Protein AF-A0A382PRY2-F1 (afdb_monomer_lite)

Foldseek 3Di:
DDAPAEAQQADDVHTSLVCQQVCVVVHHQAYEECDDDPVDPHHYDHDVHRVVVVVVVVVVVVVPDDDDDDDADDPDCRVVVQVVVCVVQDPVGDDGDPDPPPD

Structure (mmCIF, N/CA/C/O backbone):
data_AF-A0A382PRY2-F1
#
_entry.id   AF-A0A382PRY2-F1
#
loop_
_atom_site.group_PDB
_atom_site.id
_atom_site.type_symbol
_atom_site.label_atom_id
_atom_site.label_alt_id
_atom_site.label_comp_id
_atom_site.label_asym_id
_atom_site.label_entity_id
_atom_site.label_seq_id
_atom_site.pdbx_PDB_ins_code
_atom_site.Cartn_x
_atom_site.Cartn_y
_atom_site.Cartn_z
_atom_site.occupancy
_atom_site.B_iso_or_equiv
_atom_site.auth_seq_id
_atom_site.auth_comp_id
_atom_site.auth_asym_id
_atom_site.auth_atom_id
_atom_site.pdbx_PDB_model_num
ATOM 1 N N . MET A 1 1 ? 3.502 -11.254 -4.316 1.00 77.25 1 MET A N 1
ATOM 2 C CA . MET A 1 1 ? 2.866 -11.252 -5.636 1.00 77.25 1 MET A CA 1
ATOM 3 C C . MET A 1 1 ? 2.151 -12.573 -5.781 1.00 77.25 1 MET A C 1
ATOM 5 O O . MET A 1 1 ? 2.783 -13.621 -5.714 1.00 77.25 1 MET A O 1
ATOM 9 N N . GLU A 1 2 ? 0.837 -12.506 -5.884 1.00 79.06 2 GLU A N 1
ATOM 10 C CA . GLU A 1 2 ? -0.055 -13.624 -6.153 1.00 79.06 2 GLU A CA 1
ATOM 11 C C . GLU A 1 2 ? -0.698 -13.455 -7.533 1.00 79.06 2 GLU A C 1
ATOM 13 O O . GLU A 1 2 ? -0.672 -12.377 -8.136 1.00 79.06 2 GLU A O 1
ATOM 18 N N . SER A 1 3 ? -1.273 -14.539 -8.057 1.00 80.00 3 SER A N 1
ATOM 19 C CA . SER A 1 3 ? -1.924 -14.507 -9.365 1.00 80.00 3 SER A CA 1
ATOM 20 C C . SER A 1 3 ? -3.055 -13.477 -9.377 1.00 80.00 3 SER A C 1
ATOM 22 O O . SER A 1 3 ? -3.965 -13.525 -8.554 1.00 80.00 3 SER A O 1
ATOM 24 N N . GLY A 1 4 ? -2.994 -12.551 -10.333 1.00 88.88 4 GLY A N 1
ATOM 25 C CA . GLY A 1 4 ? -3.983 -11.485 -10.491 1.00 88.88 4 GLY A CA 1
ATOM 26 C C . GLY A 1 4 ? -3.580 -10.147 -9.872 1.00 88.88 4 GLY A C 1
ATOM 27 O O . GLY A 1 4 ? -4.220 -9.147 -10.187 1.00 88.88 4 GLY A O 1
ATOM 28 N N . GLU A 1 5 ? -2.498 -10.077 -9.093 1.00 95.44 5 GLU A N 1
ATOM 29 C CA . GLU A 1 5 ? -2.036 -8.817 -8.505 1.00 95.44 5 GLU A CA 1
ATOM 30 C C . GLU A 1 5 ? -1.372 -7.889 -9.535 1.00 95.44 5 GLU A C 1
ATOM 32 O O . GLU A 1 5 ? -0.583 -8.315 -10.382 1.00 95.44 5 GLU A O 1
ATOM 37 N N . MET A 1 6 ? -1.666 -6.591 -9.428 1.00 96.62 6 MET A N 1
ATOM 38 C CA . MET A 1 6 ? -1.010 -5.532 -10.197 1.00 96.62 6 MET A CA 1
ATOM 39 C C . MET A 1 6 ? 0.174 -4.976 -9.406 1.00 96.62 6 MET A C 1
ATOM 41 O O . MET A 1 6 ? 0.037 -4.616 -8.238 1.00 96.62 6 MET A O 1
ATOM 45 N N . PHE A 1 7 ? 1.323 -4.841 -10.060 1.00 97.06 7 PHE A N 1
ATOM 46 C CA . PHE A 1 7 ? 2.464 -4.125 -9.505 1.00 97.06 7 PHE A CA 1
ATOM 47 C C . PHE A 1 7 ? 2.296 -2.609 -9.681 1.00 97.06 7 PHE A C 1
ATOM 49 O O . PHE A 1 7 ? 1.933 -2.148 -10.759 1.00 97.06 7 PHE A O 1
ATOM 56 N N . VAL A 1 8 ? 2.578 -1.811 -8.651 1.00 97.31 8 VAL A N 1
ATOM 57 C CA . VAL A 1 8 ? 2.455 -0.344 -8.704 1.00 97.31 8 VAL A CA 1
ATOM 58 C C . VAL A 1 8 ? 3.853 0.273 -8.653 1.00 97.31 8 VAL A C 1
ATOM 60 O O . VAL A 1 8 ? 4.493 0.272 -7.603 1.00 97.31 8 VAL A O 1
ATOM 63 N N . ALA A 1 9 ? 4.340 0.791 -9.784 1.00 97.31 9 ALA A N 1
ATOM 64 C CA . ALA A 1 9 ? 5.703 1.306 -9.931 1.00 97.31 9 ALA A CA 1
ATOM 65 C C . ALA A 1 9 ? 5.851 2.735 -9.368 1.00 97.31 9 ALA A C 1
ATOM 67 O O . ALA A 1 9 ? 6.070 3.699 -10.100 1.00 97.31 9 ALA A O 1
ATOM 68 N N . VAL A 1 10 ? 5.695 2.890 -8.049 1.00 95.25 10 VAL A N 1
ATOM 69 C CA . VAL A 1 10 ? 5.868 4.182 -7.363 1.00 95.25 10 VAL A CA 1
ATOM 70 C C . VAL A 1 10 ? 7.349 4.570 -7.330 1.00 95.25 10 VAL A C 1
ATOM 72 O O . VAL A 1 10 ? 8.214 3.743 -7.037 1.00 95.25 10 VAL A O 1
ATOM 75 N N . ARG A 1 11 ? 7.647 5.848 -7.575 1.00 92.81 11 ARG A N 1
ATOM 76 C CA . ARG A 1 11 ? 8.974 6.431 -7.343 1.00 92.81 11 ARG A CA 1
ATOM 77 C C . ARG A 1 11 ? 9.106 6.832 -5.875 1.00 92.81 11 ARG A C 1
ATOM 79 O O . ARG A 1 11 ? 8.378 7.705 -5.410 1.00 92.81 11 ARG A O 1
ATOM 86 N N . ALA A 1 12 ? 10.031 6.206 -5.157 1.00 89.12 12 ALA A N 1
ATOM 87 C CA . ALA A 1 12 ? 10.403 6.584 -3.794 1.00 89.12 12 ALA A CA 1
ATOM 88 C C . ALA A 1 12 ? 11.923 6.809 -3.736 1.00 89.12 12 ALA A C 1
ATOM 90 O O . ALA A 1 12 ? 12.485 7.431 -4.633 1.00 89.12 12 ALA A O 1
ATOM 91 N N . GLU A 1 13 ? 12.611 6.283 -2.718 1.00 93.56 13 GLU A N 1
ATOM 92 C CA . GLU A 1 13 ? 14.083 6.270 -2.683 1.00 93.56 13 GLU A CA 1
ATOM 93 C C . GLU A 1 13 ? 14.684 5.514 -3.881 1.00 93.56 13 GLU A C 1
ATOM 95 O O . GLU A 1 13 ? 15.752 5.861 -4.379 1.00 93.56 13 GLU A O 1
ATOM 100 N N . ARG A 1 14 ? 13.969 4.494 -4.369 1.00 94.50 14 ARG A N 1
ATOM 101 C CA . ARG A 1 14 ? 14.272 3.777 -5.610 1.00 94.50 14 ARG A CA 1
ATOM 102 C C . ARG A 1 14 ? 13.091 3.894 -6.564 1.00 94.50 14 ARG A C 1
ATOM 104 O O . ARG A 1 14 ? 11.946 4.031 -6.125 1.00 94.50 14 ARG A O 1
ATOM 111 N N . ASP A 1 15 ? 13.376 3.849 -7.858 1.00 94.75 15 ASP A N 1
ATOM 112 C CA . ASP A 1 15 ? 12.346 3.883 -8.887 1.00 94.75 15 ASP A CA 1
ATOM 113 C C . ASP A 1 15 ? 11.673 2.508 -8.996 1.00 94.75 15 ASP A C 1
ATOM 115 O O . ASP A 1 15 ? 12.320 1.511 -9.307 1.00 94.75 15 ASP A O 1
ATOM 119 N N . GLY A 1 16 ? 10.364 2.440 -8.741 1.00 95.88 16 GLY A N 1
ATOM 120 C CA . GLY A 1 16 ? 9.589 1.209 -8.878 1.00 95.88 16 GLY A CA 1
ATOM 121 C C . GLY A 1 16 ? 9.664 0.591 -10.280 1.00 95.88 16 GLY A C 1
ATOM 122 O O . GLY A 1 16 ? 9.544 -0.628 -10.409 1.00 95.88 16 GLY A O 1
ATOM 123 N N . HIS A 1 17 ? 9.902 1.394 -11.322 1.00 97.00 17 HIS A N 1
ATOM 124 C CA . HIS A 1 17 ? 9.974 0.916 -12.707 1.00 97.00 17 HIS A CA 1
ATOM 125 C C . HIS A 1 17 ? 11.139 -0.061 -12.929 1.00 97.00 17 HIS A C 1
ATOM 127 O O . HIS A 1 17 ? 11.003 -1.003 -13.716 1.00 97.00 17 HIS A O 1
ATOM 133 N N . ASP A 1 18 ? 12.224 0.080 -12.162 1.00 96.00 18 ASP A N 1
ATOM 134 C CA . ASP A 1 18 ? 13.388 -0.813 -12.214 1.00 96.00 18 ASP A CA 1
ATOM 135 C C . ASP A 1 18 ? 13.040 -2.253 -11.790 1.00 96.00 18 ASP A C 1
ATOM 137 O O . ASP A 1 18 ? 13.731 -3.2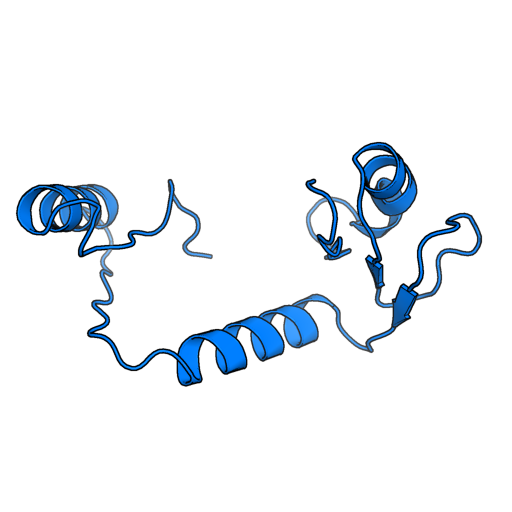06 -12.152 1.00 96.00 18 ASP A O 1
ATOM 141 N N . PHE A 1 19 ? 11.937 -2.437 -11.058 1.00 95.56 19 PHE A N 1
ATOM 142 C CA . PHE A 1 19 ? 11.536 -3.715 -10.467 1.00 95.56 19 PHE A CA 1
ATOM 143 C C . PHE A 1 19 ? 10.418 -4.428 -11.232 1.00 95.56 19 PHE A C 1
ATOM 145 O O . PHE A 1 19 ? 10.008 -5.516 -10.829 1.00 95.56 19 PHE A O 1
ATOM 152 N N . ILE A 1 20 ? 9.924 -3.880 -12.348 1.00 95.56 20 ILE A N 1
ATOM 153 C CA . ILE A 1 20 ? 8.788 -4.470 -13.082 1.00 95.56 20 ILE A CA 1
ATOM 154 C C . ILE A 1 20 ? 9.109 -5.890 -13.574 1.00 95.56 20 ILE A C 1
ATOM 156 O O . ILE A 1 20 ? 8.252 -6.773 -13.538 1.00 95.56 20 ILE A O 1
ATOM 160 N N . ARG A 1 21 ? 10.351 -6.147 -14.001 1.00 93.50 21 ARG A N 1
ATOM 161 C CA . ARG A 1 21 ? 10.786 -7.496 -14.407 1.00 93.50 21 ARG A CA 1
ATOM 162 C C . ARG A 1 21 ? 10.761 -8.486 -13.248 1.00 93.50 21 ARG A C 1
ATOM 164 O O . ARG A 1 21 ? 10.341 -9.627 -13.430 1.00 93.50 21 ARG A O 1
ATOM 171 N N . ASP A 1 22 ? 11.185 -8.058 -12.067 1.00 93.56 22 ASP A N 1
ATOM 172 C CA . ASP A 1 22 ? 11.148 -8.908 -10.880 1.00 93.56 22 ASP A CA 1
ATOM 173 C C . ASP A 1 22 ? 9.709 -9.124 -10.410 1.00 93.56 22 ASP A C 1
ATOM 175 O O . ASP A 1 22 ? 9.334 -10.250 -10.098 1.00 93.56 22 ASP A O 1
ATOM 179 N N . ALA A 1 23 ? 8.858 -8.098 -10.476 1.00 93.94 23 ALA A N 1
ATOM 180 C CA . ALA A 1 23 ? 7.430 -8.236 -10.220 1.00 93.94 23 ALA A CA 1
ATOM 181 C C . ALA A 1 23 ? 6.773 -9.254 -11.170 1.00 93.94 23 ALA A C 1
ATOM 183 O O . ALA A 1 23 ? 5.999 -10.099 -10.719 1.00 93.94 23 ALA A O 1
ATOM 184 N N . ALA A 1 24 ? 7.135 -9.237 -12.458 1.00 92.38 24 ALA A N 1
ATOM 185 C CA . ALA A 1 24 ? 6.675 -10.221 -13.437 1.00 92.38 24 ALA A CA 1
ATOM 186 C C . ALA A 1 24 ? 7.094 -11.648 -13.051 1.00 92.38 24 ALA A C 1
ATOM 188 O O . ALA A 1 24 ? 6.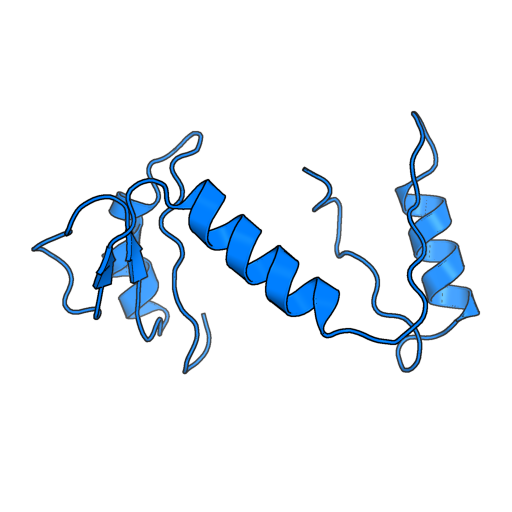264 -12.554 -13.038 1.00 92.38 24 ALA A O 1
ATOM 189 N N . ARG A 1 25 ? 8.364 -11.846 -12.667 1.00 91.81 25 ARG A N 1
ATOM 190 C CA . ARG A 1 25 ? 8.879 -13.148 -12.196 1.00 91.81 25 ARG A CA 1
ATOM 191 C C . ARG A 1 25 ? 8.172 -13.639 -10.937 1.00 91.81 25 ARG A C 1
ATOM 193 O O . ARG A 1 25 ? 8.008 -14.842 -10.764 1.00 91.81 25 ARG A O 1
ATOM 200 N N . LEU A 1 26 ? 7.764 -12.716 -10.072 1.00 92.62 26 LEU A N 1
ATOM 201 C CA . LEU A 1 26 ? 7.018 -13.017 -8.856 1.00 92.62 26 LEU A CA 1
ATOM 202 C C . LEU A 1 26 ? 5.516 -13.243 -9.116 1.00 92.62 26 LEU A C 1
ATOM 204 O O . LEU A 1 26 ? 4.804 -13.597 -8.185 1.00 92.62 26 LEU A O 1
ATOM 208 N N . GLY A 1 27 ? 5.029 -13.093 -10.353 1.00 93.06 27 GLY A N 1
ATOM 209 C CA . GLY A 1 27 ? 3.657 -13.445 -10.739 1.00 93.06 27 GLY A CA 1
ATOM 210 C C . GLY A 1 27 ? 2.686 -12.272 -10.878 1.00 93.06 27 GLY A C 1
ATOM 211 O O . GLY A 1 27 ? 1.478 -12.499 -10.922 1.00 93.06 27 GLY A O 1
ATOM 212 N N . ALA A 1 28 ? 3.183 -11.033 -10.965 1.00 95.88 28 ALA A N 1
ATOM 213 C CA . ALA A 1 28 ? 2.348 -9.882 -11.300 1.00 95.88 28 ALA A CA 1
ATOM 214 C C . ALA A 1 28 ? 1.608 -10.105 -12.627 1.00 95.88 28 ALA A C 1
ATOM 216 O O . ALA A 1 28 ? 2.197 -10.565 -13.602 1.00 95.88 28 ALA A O 1
ATOM 217 N N . SER A 1 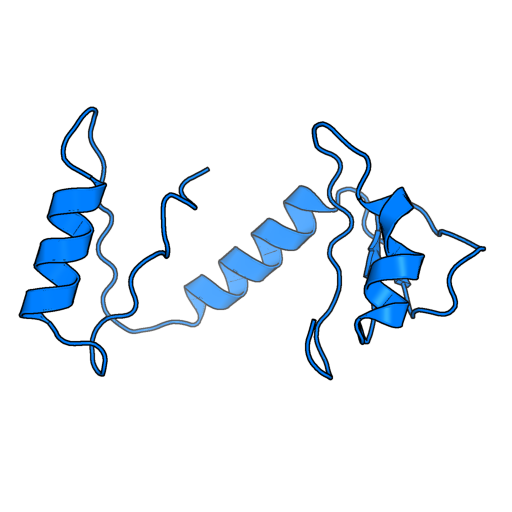29 ? 0.331 -9.736 -12.684 1.00 96.56 29 SER A N 1
ATOM 218 C CA . SER A 1 29 ? -0.482 -9.832 -13.903 1.00 96.56 29 SER A CA 1
ATOM 219 C C . SER A 1 29 ? -0.383 -8.584 -14.785 1.00 96.56 29 SER A C 1
ATOM 221 O O . SER A 1 29 ? -0.716 -8.627 -15.967 1.00 96.56 29 SER A O 1
ATOM 223 N N . SER A 1 30 ? 0.037 -7.457 -14.205 1.00 96.94 30 SER A N 1
ATOM 224 C CA . SER A 1 30 ? 0.126 -6.146 -14.853 1.00 96.94 30 SER A CA 1
ATOM 225 C C . SER A 1 30 ? 0.971 -5.177 -14.020 1.00 96.94 30 SER A C 1
ATOM 227 O O . SER A 1 30 ? 1.290 -5.465 -12.863 1.00 96.94 30 SER A O 1
ATOM 229 N N . ALA A 1 31 ? 1.316 -4.021 -14.592 1.00 97.81 31 ALA A N 1
ATOM 230 C CA . ALA A 1 31 ? 2.009 -2.942 -13.892 1.00 97.81 31 ALA A CA 1
ATOM 231 C C . ALA A 1 31 ? 1.341 -1.575 -14.124 1.00 97.81 31 ALA A C 1
ATOM 233 O O . ALA A 1 31 ? 0.974 -1.245 -15.250 1.00 97.81 31 ALA A O 1
ATOM 234 N N . MET A 1 32 ? 1.211 -0.759 -13.078 1.00 98.31 32 MET A N 1
ATOM 235 C CA . MET A 1 32 ? 0.890 0.668 -13.183 1.00 98.31 32 MET A CA 1
ATOM 236 C C . MET A 1 32 ? 2.185 1.475 -13.245 1.00 98.31 32 MET A C 1
ATOM 238 O O . MET A 1 32 ? 3.049 1.292 -12.389 1.00 98.31 32 MET A O 1
ATOM 242 N N . VAL A 1 33 ? 2.307 2.353 -14.241 1.00 98.12 33 VAL A N 1
ATOM 243 C CA . VAL A 1 33 ? 3.555 3.058 -14.584 1.00 98.12 33 VAL A CA 1
ATOM 244 C C . VAL A 1 33 ? 3.299 4.511 -14.990 1.00 98.12 33 VAL A C 1
ATOM 246 O O . VAL A 1 33 ? 2.212 4.820 -15.478 1.00 98.12 33 VAL A O 1
ATOM 249 N N . ASP A 1 34 ? 4.290 5.399 -14.860 1.00 97.06 34 ASP A N 1
ATOM 250 C CA . ASP A 1 34 ? 4.214 6.765 -15.421 1.00 97.06 34 ASP A CA 1
ATOM 251 C C . ASP A 1 34 ? 4.765 6.858 -16.862 1.00 97.06 34 ASP A C 1
ATOM 253 O O . ASP A 1 34 ? 4.341 7.689 -17.683 1.00 97.06 34 ASP A O 1
ATOM 257 N N . HIS A 1 35 ? 5.624 5.910 -17.233 1.00 96.75 35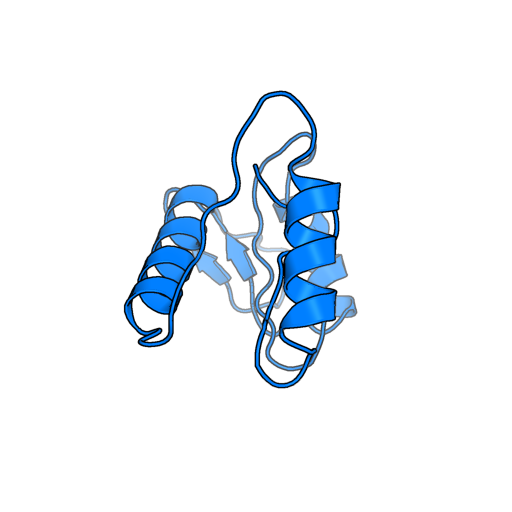 HIS A N 1
ATOM 258 C CA . HIS A 1 35 ? 6.152 5.717 -18.578 1.00 96.75 35 HIS A CA 1
ATOM 259 C C . HIS A 1 35 ? 6.241 4.227 -18.908 1.00 96.75 35 HIS A C 1
ATOM 261 O O . HIS A 1 35 ? 6.399 3.385 -18.029 1.00 96.75 35 HIS A O 1
ATOM 267 N N . PHE A 1 36 ? 6.130 3.891 -20.193 1.00 97.25 36 PHE A N 1
ATOM 268 C CA . PHE A 1 36 ? 6.239 2.499 -20.611 1.00 97.25 36 PHE A CA 1
ATOM 269 C C . PHE A 1 36 ? 7.672 1.989 -20.450 1.00 97.25 36 PHE A C 1
ATOM 271 O O . PHE A 1 36 ? 8.615 2.594 -20.960 1.00 97.25 36 PHE A O 1
ATOM 278 N N . VAL A 1 37 ? 7.809 0.829 -19.818 1.00 95.81 37 VAL A N 1
ATOM 279 C CA . VAL A 1 37 ? 9.045 0.053 -19.761 1.00 95.81 37 VAL A CA 1
ATOM 280 C C . VAL A 1 37 ? 8.989 -0.977 -20.882 1.00 95.81 37 VAL A C 1
ATOM 282 O O . VAL A 1 37 ? 8.335 -2.011 -20.758 1.00 95.81 37 VAL A O 1
ATOM 285 N N . ALA A 1 38 ? 9.656 -0.675 -22.000 1.00 92.44 38 ALA A N 1
ATOM 286 C CA . ALA A 1 38 ? 9.670 -1.517 -23.207 1.00 92.44 38 ALA A CA 1
ATOM 287 C C . ALA A 1 38 ? 10.235 -2.927 -22.961 1.00 92.44 38 ALA A C 1
ATOM 289 O O . ALA A 1 38 ? 9.981 -3.867 -23.702 1.00 92.44 38 ALA A O 1
ATOM 290 N N . GLU A 1 39 ? 11.021 -3.047 -21.903 1.00 89.25 39 GLU A N 1
ATOM 291 C CA . GLU A 1 39 ? 11.744 -4.230 -21.471 1.00 89.25 39 GLU A CA 1
ATOM 292 C C . GLU A 1 39 ? 10.906 -5.239 -20.666 1.00 89.25 39 GLU A C 1
ATOM 294 O O . GLU A 1 39 ? 11.445 -6.265 -20.233 1.00 89.25 39 GLU A O 1
ATOM 299 N N . SER A 1 40 ? 9.628 -4.930 -20.427 1.00 90.94 40 SER A N 1
ATOM 300 C CA . SER A 1 40 ? 8.682 -5.757 -19.681 1.00 90.94 40 SER A CA 1
ATOM 301 C C . SER A 1 40 ? 7.557 -6.274 -20.575 1.00 90.94 40 SER A C 1
ATOM 303 O O . SER A 1 40 ? 6.907 -5.495 -21.269 1.00 90.94 40 SER A O 1
ATOM 305 N N . ASP A 1 41 ? 7.271 -7.572 -20.460 1.00 90.94 41 ASP A N 1
ATOM 306 C CA . ASP A 1 41 ? 6.131 -8.225 -21.114 1.00 90.94 41 ASP A CA 1
ATOM 307 C C . ASP A 1 41 ? 4.812 -8.064 -20.335 1.00 90.94 41 ASP A C 1
ATOM 309 O O . ASP A 1 41 ? 3.765 -8.546 -20.773 1.00 90.94 41 ASP A O 1
ATOM 313 N N . LEU A 1 42 ? 4.831 -7.407 -19.167 1.00 95.31 42 LEU A N 1
ATOM 314 C CA . LEU A 1 42 ? 3.603 -7.156 -18.419 1.00 95.31 42 LEU A CA 1
ATOM 315 C C . LEU A 1 42 ? 2.730 -6.131 -19.153 1.00 95.31 42 LEU A C 1
ATOM 317 O O . LEU A 1 42 ? 3.236 -5.095 -19.594 1.00 95.31 42 LEU A O 1
ATOM 321 N N . PRO A 1 43 ? 1.402 -6.342 -19.208 1.00 97.06 43 PRO A N 1
ATOM 322 C CA . PRO A 1 43 ? 0.462 -5.284 -19.544 1.00 97.06 43 PRO A CA 1
ATOM 323 C C . PRO A 1 43 ? 0.667 -4.069 -18.633 1.00 97.06 43 PRO A C 1
ATOM 325 O O . PRO A 1 43 ? 0.705 -4.202 -17.407 1.00 97.06 43 PRO A O 1
ATOM 328 N N . GLN A 1 44 ? 0.781 -2.883 -19.230 1.00 98.00 44 GLN A N 1
ATOM 329 C CA . GLN A 1 44 ? 1.097 -1.648 -18.514 1.00 98.00 44 GLN A CA 1
ATOM 330 C C . GLN A 1 44 ? -0.065 -0.653 -18.554 1.00 98.00 44 GLN A C 1
ATOM 332 O O . GLN A 1 44 ? -0.473 -0.190 -19.621 1.00 98.00 44 GLN A O 1
ATOM 337 N N . LEU A 1 45 ? -0.573 -0.289 -17.376 1.00 97.81 45 LEU A N 1
ATOM 338 C CA . LEU A 1 45 ? -1.511 0.809 -17.186 1.00 97.81 45 LEU A CA 1
ATOM 339 C C . LEU A 1 45 ? -0.723 2.098 -16.956 1.00 97.81 45 LEU A C 1
ATOM 341 O O . LEU A 1 45 ? -0.233 2.355 -15.856 1.00 97.81 45 LEU A O 1
ATOM 345 N N . ARG A 1 46 ? -0.610 2.919 -18.001 1.00 97.75 46 ARG A N 1
ATOM 346 C CA . ARG A 1 46 ? 0.092 4.197 -17.908 1.00 97.75 46 ARG A CA 1
ATOM 347 C C . ARG A 1 46 ? -0.789 5.279 -17.282 1.00 97.75 46 ARG A C 1
ATOM 349 O O . ARG A 1 46 ? -1.894 5.529 -17.765 1.00 97.75 46 ARG A O 1
ATOM 356 N N . THR A 1 47 ? -0.271 5.973 -16.276 1.00 97.25 47 THR A N 1
ATOM 357 C CA . THR A 1 47 ? -0.901 7.142 -15.646 1.00 97.25 47 THR A CA 1
ATOM 358 C C . THR A 1 47 ? 0.067 8.332 -15.639 1.00 97.25 47 THR A C 1
ATOM 360 O O . THR A 1 47 ? 1.263 8.143 -15.805 1.00 97.25 47 THR A O 1
ATOM 363 N N . PRO A 1 48 ? -0.401 9.585 -15.507 1.00 95.81 48 PRO A N 1
ATOM 364 C CA . PRO A 1 48 ? 0.511 10.730 -15.389 1.00 95.81 48 PRO A CA 1
ATOM 365 C C . PRO A 1 48 ? 1.283 10.761 -14.062 1.00 95.81 48 PRO A C 1
ATOM 367 O O . PRO A 1 48 ? 2.390 11.281 -14.014 1.00 95.81 48 PRO A O 1
ATOM 370 N N . ASP A 1 49 ? 0.680 10.218 -13.003 1.00 96.25 49 ASP A N 1
ATOM 371 C CA . ASP A 1 49 ? 1.255 10.084 -11.666 1.00 96.25 49 ASP A CA 1
ATOM 372 C C . ASP A 1 49 ? 0.769 8.751 -11.075 1.00 96.25 49 ASP A C 1
ATOM 374 O O . ASP A 1 49 ? -0.439 8.486 -11.007 1.00 96.25 49 ASP A O 1
ATOM 378 N N . VAL A 1 50 ? 1.709 7.869 -10.731 1.00 97.62 50 VAL A N 1
ATOM 379 C CA . VAL A 1 50 ? 1.410 6.522 -10.219 1.00 97.62 50 VAL A CA 1
ATOM 380 C C . VAL A 1 50 ? 0.890 6.581 -8.781 1.00 97.62 50 VAL A C 1
ATOM 382 O O . VAL A 1 50 ? -0.036 5.846 -8.438 1.00 97.62 50 VAL A O 1
ATOM 385 N N . GLY A 1 51 ? 1.444 7.466 -7.948 1.00 95.38 51 GLY A N 1
ATOM 386 C CA . GLY A 1 51 ? 1.058 7.602 -6.544 1.00 95.38 51 GLY A CA 1
ATOM 387 C C . GLY A 1 51 ? -0.370 8.119 -6.406 1.00 95.38 51 GLY A C 1
ATOM 388 O O . GLY A 1 51 ? -1.195 7.502 -5.732 1.00 95.38 51 GLY A O 1
ATOM 389 N N . GLU A 1 52 ? -0.702 9.188 -7.127 1.00 96.38 52 GLU A N 1
ATOM 390 C CA . GLU A 1 52 ? -2.060 9.742 -7.164 1.00 96.38 52 GLU A CA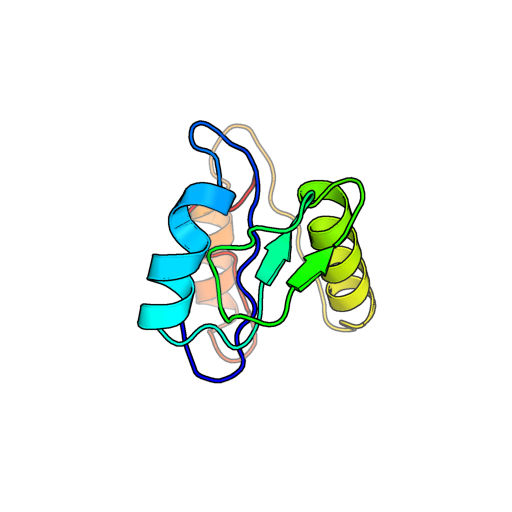 1
ATOM 391 C C . GLU A 1 52 ? -3.072 8.743 -7.736 1.00 96.38 52 GLU A C 1
ATOM 393 O O . GLU A 1 52 ? -4.175 8.580 -7.208 1.00 96.38 52 GLU A O 1
ATOM 398 N N . ALA A 1 53 ? -2.715 8.017 -8.801 1.00 97.12 53 ALA A N 1
ATOM 399 C CA . ALA A 1 53 ? -3.589 6.986 -9.356 1.00 97.12 53 ALA A CA 1
ATOM 400 C C . ALA A 1 53 ? -3.862 5.859 -8.347 1.00 97.12 53 ALA A C 1
ATOM 402 O O . ALA A 1 53 ? -5.015 5.446 -8.183 1.00 97.12 53 ALA A O 1
ATOM 403 N N . PHE A 1 54 ? -2.834 5.407 -7.629 1.00 96.38 54 PHE A N 1
ATOM 404 C CA . PHE A 1 54 ? -2.971 4.402 -6.582 1.00 96.38 54 PHE A CA 1
ATOM 405 C C . PHE A 1 54 ? -3.852 4.891 -5.423 1.00 96.38 54 PHE A C 1
ATOM 407 O O . PHE A 1 54 ? -4.792 4.196 -5.027 1.00 96.38 54 PHE A O 1
ATOM 414 N N . LEU A 1 55 ? -3.636 6.120 -4.941 1.00 95.81 55 LEU A N 1
ATOM 415 C CA . LEU A 1 55 ? -4.456 6.724 -3.885 1.00 95.81 55 LEU A CA 1
ATOM 416 C C . LEU A 1 55 ? -5.919 6.895 -4.308 1.00 95.81 55 LEU A C 1
ATOM 418 O O . LEU A 1 55 ? -6.824 6.674 -3.501 1.00 95.81 55 LEU A O 1
ATOM 422 N N . ARG A 1 56 ? -6.189 7.216 -5.578 1.00 97.00 56 ARG A N 1
ATOM 423 C CA . ARG A 1 56 ? -7.561 7.282 -6.108 1.00 97.00 56 ARG A CA 1
ATOM 424 C C . ARG A 1 56 ? -8.255 5.923 -6.091 1.00 97.00 56 ARG A C 1
ATOM 426 O O . ARG A 1 56 ? -9.419 5.850 -5.694 1.00 97.00 56 ARG A O 1
ATOM 433 N N . ILE A 1 57 ? -7.557 4.849 -6.467 1.00 96.12 57 ILE A N 1
ATOM 434 C CA . ILE A 1 57 ? -8.090 3.480 -6.368 1.00 96.12 57 ILE A CA 1
ATOM 435 C C . ILE A 1 57 ? -8.364 3.128 -4.902 1.00 96.12 57 ILE A C 1
ATOM 437 O O . ILE A 1 57 ? -9.455 2.650 -4.581 1.00 96.12 57 ILE A O 1
ATOM 441 N N . ALA A 1 58 ? -7.425 3.429 -4.002 1.00 95.12 58 ALA A N 1
ATOM 442 C CA . ALA A 1 58 ? -7.592 3.199 -2.569 1.00 95.12 58 ALA A CA 1
ATOM 443 C C . ALA A 1 58 ? -8.799 3.968 -2.002 1.00 95.12 58 ALA A C 1
ATOM 445 O O . ALA A 1 58 ? -9.609 3.402 -1.264 1.00 95.12 58 ALA A O 1
ATOM 446 N N . HIS A 1 59 ? -8.983 5.231 -2.398 1.00 96.56 59 HIS A N 1
ATOM 447 C CA . HIS A 1 59 ? -10.130 6.050 -2.009 1.00 96.56 59 HIS A CA 1
ATOM 448 C C . HIS A 1 59 ? -11.460 5.468 -2.508 1.00 96.56 59 HIS A C 1
ATOM 450 O O . HIS A 1 59 ? -12.433 5.410 -1.750 1.00 96.56 59 HIS A O 1
ATOM 456 N N . MET A 1 60 ? -11.514 5.004 -3.760 1.00 97.12 60 MET A N 1
ATOM 457 C CA . MET A 1 60 ? -12.701 4.342 -4.308 1.00 97.12 60 MET A CA 1
ATOM 458 C C . MET A 1 60 ? -13.034 3.061 -3.540 1.00 97.12 60 MET A C 1
ATOM 460 O O . MET A 1 60 ? -14.173 2.882 -3.105 1.00 97.12 60 MET A O 1
ATOM 464 N N . HIS A 1 61 ? -12.037 2.203 -3.310 1.00 95.38 61 HIS A N 1
ATOM 465 C CA . HIS A 1 61 ? -12.200 0.982 -2.524 1.00 95.38 61 HIS A CA 1
ATOM 466 C C . HIS A 1 61 ? -12.725 1.296 -1.112 1.00 95.38 61 HIS A C 1
ATOM 468 O O . HIS A 1 61 ? -13.724 0.734 -0.659 1.00 95.38 61 HIS A O 1
ATOM 474 N N . ARG A 1 62 ? -12.120 2.284 -0.444 1.00 94.56 62 ARG A N 1
ATOM 475 C CA . ARG A 1 62 ? -12.511 2.744 0.893 1.00 94.56 62 ARG A CA 1
ATOM 476 C C . ARG A 1 62 ? -13.931 3.314 0.948 1.00 94.56 62 ARG A C 1
ATOM 478 O O . ARG A 1 62 ? -14.613 3.108 1.953 1.00 94.56 62 ARG A O 1
ATOM 485 N N . SER A 1 63 ? -14.374 4.023 -0.087 1.00 96.00 63 SER A N 1
ATOM 486 C CA . SER A 1 63 ? -15.714 4.634 -0.165 1.00 96.00 63 SER A CA 1
ATOM 487 C C . SER A 1 63 ? -16.831 3.602 -0.377 1.00 96.00 63 SER A C 1
ATOM 489 O O . SER A 1 63 ? -17.987 3.817 0.018 1.00 96.00 63 SER A O 1
ATOM 491 N N . ASN A 1 64 ? -16.485 2.452 -0.959 1.00 96.44 64 ASN A N 1
ATOM 492 C CA . ASN A 1 64 ? -17.398 1.324 -1.120 1.00 96.44 64 ASN A CA 1
ATOM 493 C C . ASN A 1 64 ? -17.611 0.545 0.186 1.00 96.44 64 ASN A C 1
ATOM 495 O O . ASN A 1 64 ? -18.672 -0.051 0.366 1.00 96.44 64 ASN A O 1
ATOM 499 N N . PHE A 1 65 ? -16.669 0.605 1.132 1.00 95.44 65 PHE A N 1
ATOM 500 C CA . PHE A 1 65 ? -16.823 -0.018 2.445 1.00 95.44 65 PHE A CA 1
ATOM 501 C C . PHE A 1 65 ? -17.885 0.697 3.299 1.00 95.44 65 PHE A C 1
ATOM 503 O O . PHE A 1 65 ? -17.822 1.911 3.503 1.00 95.44 65 PHE A O 1
ATOM 510 N N . LYS A 1 66 ? -18.860 -0.064 3.815 1.00 95.56 66 LYS A N 1
ATOM 511 C CA . LYS A 1 66 ? -19.997 0.449 4.611 1.00 95.56 66 LYS A CA 1
ATOM 512 C C . LYS A 1 66 ? -19.927 0.117 6.105 1.00 95.56 66 LYS A C 1
ATOM 514 O O . LYS A 1 66 ? -20.815 0.518 6.853 1.00 95.56 66 LYS A O 1
ATOM 519 N N . GLY A 1 67 ? -18.902 -0.614 6.542 1.00 93.94 67 GLY A N 1
ATOM 520 C CA . GLY A 1 67 ? -18.693 -0.915 7.958 1.00 93.94 67 GLY A CA 1
ATOM 521 C C . GLY A 1 67 ? -18.222 0.302 8.759 1.00 93.94 67 GLY A C 1
ATOM 522 O O . GLY A 1 67 ? -18.041 1.395 8.223 1.00 93.94 67 GLY A O 1
ATOM 523 N N . LYS A 1 68 ? -18.008 0.111 10.065 1.00 94.56 68 LYS A N 1
ATOM 524 C CA . LYS A 1 68 ? -17.469 1.156 10.948 1.00 94.56 68 LYS A CA 1
ATOM 525 C C . LYS A 1 68 ? -15.975 1.343 10.696 1.00 94.56 68 LYS A C 1
ATOM 527 O O . LYS A 1 68 ? -15.260 0.371 10.485 1.00 94.56 68 LYS A O 1
ATOM 532 N N . ILE A 1 69 ? -15.509 2.588 10.767 1.00 94.62 69 ILE A N 1
ATOM 533 C CA . ILE A 1 69 ? -14.092 2.936 10.623 1.00 94.62 69 ILE A CA 1
ATOM 534 C C . ILE A 1 69 ? -13.660 3.748 11.833 1.00 94.62 69 ILE A C 1
ATOM 536 O O . ILE A 1 69 ? -14.344 4.694 12.220 1.00 94.62 69 ILE A O 1
ATOM 540 N N . VAL A 1 70 ? -12.513 3.384 12.399 1.00 93.88 70 VAL A N 1
ATOM 541 C CA . VAL A 1 70 ? -11.899 4.065 13.538 1.00 93.88 70 VAL A CA 1
ATOM 542 C C . VAL A 1 70 ? -10.524 4.562 13.109 1.00 93.88 70 VAL A C 1
ATOM 544 O O . VAL A 1 70 ? -9.675 3.770 12.713 1.00 93.88 70 VAL A O 1
ATOM 547 N N . GLY A 1 71 ? -10.315 5.877 13.163 1.00 93.50 71 GLY A N 1
ATOM 548 C CA . GLY A 1 71 ? -9.002 6.489 12.961 1.00 93.50 71 GLY A CA 1
ATOM 549 C C . GLY A 1 71 ? -8.285 6.654 14.297 1.00 93.50 71 GLY A C 1
ATOM 550 O O . GLY A 1 71 ? -8.835 7.262 15.212 1.00 93.50 71 GLY A O 1
ATOM 551 N N . VAL A 1 72 ? -7.063 6.133 14.406 1.00 92.44 72 VAL A N 1
ATOM 552 C CA . VAL A 1 72 ? -6.223 6.265 15.605 1.00 92.44 72 VAL A CA 1
ATOM 553 C C . VAL A 1 72 ? -5.027 7.154 15.273 1.00 92.44 72 VAL A C 1
ATOM 555 O O . VAL A 1 72 ? -4.195 6.801 14.441 1.00 92.44 72 VAL A O 1
ATOM 558 N N . THR A 1 73 ? -4.930 8.309 15.931 1.00 91.75 73 THR A N 1
ATOM 559 C CA . THR A 1 73 ? -3.841 9.281 15.744 1.00 91.75 73 THR A CA 1
ATOM 560 C C . THR A 1 73 ? -3.266 9.735 17.088 1.00 91.75 73 THR A C 1
ATOM 562 O O . THR A 1 73 ? -3.837 9.456 18.139 1.00 91.75 73 THR A O 1
ATOM 565 N N . GLY A 1 74 ? -2.118 10.411 17.058 1.00 90.00 74 GLY A N 1
ATOM 566 C CA . GLY A 1 74 ? -1.421 10.927 18.237 1.00 90.00 74 GLY A CA 1
ATOM 567 C C . GLY A 1 74 ? 0.096 10.763 18.153 1.00 90.00 74 GLY A C 1
ATOM 568 O O . GLY A 1 74 ? 0.610 9.969 17.362 1.00 90.00 74 GLY A O 1
ATOM 569 N N . SER A 1 75 ? 0.834 11.500 18.984 1.00 88.69 75 SER A N 1
ATOM 570 C CA . SER A 1 75 ? 2.304 11.434 19.019 1.00 88.69 75 SER A CA 1
ATOM 571 C C . SER A 1 75 ? 2.808 10.076 19.522 1.00 88.69 75 SER A C 1
ATOM 573 O O . SER A 1 75 ? 3.748 9.523 18.960 1.00 88.69 75 SER A O 1
ATOM 575 N N . CYS A 1 76 ? 2.116 9.485 20.503 1.00 88.75 76 CYS A N 1
ATOM 576 C CA . CYS A 1 76 ? 2.447 8.195 21.116 1.00 88.75 76 CYS A CA 1
ATOM 577 C C . CYS A 1 76 ? 1.197 7.305 21.237 1.00 88.75 76 CYS A C 1
ATOM 579 O O . CYS A 1 76 ? 0.076 7.802 21.230 1.00 88.75 76 CYS A O 1
ATOM 581 N N . GLY A 1 77 ? 1.385 5.985 21.350 1.00 90.69 77 GLY A N 1
ATOM 582 C CA . GLY A 1 77 ? 0.308 5.039 21.685 1.00 90.69 77 GLY A CA 1
ATOM 583 C C . GLY A 1 77 ? -0.608 4.598 20.534 1.00 90.69 77 GLY A C 1
ATOM 584 O O . GLY A 1 77 ? -1.511 3.799 20.773 1.00 90.69 77 GLY A O 1
ATOM 585 N N . LYS A 1 78 ? -0.375 5.051 19.292 1.00 93.56 78 LYS A N 1
ATOM 586 C CA . LYS A 1 78 ? -1.178 4.665 18.112 1.00 93.56 78 LYS A CA 1
ATOM 587 C C . LYS A 1 78 ? -1.223 3.149 17.908 1.00 93.56 78 LYS A C 1
ATOM 589 O O . LYS A 1 78 ? -2.304 2.573 17.855 1.00 93.56 78 LYS A O 1
ATOM 594 N N . THR A 1 79 ? -0.052 2.513 17.854 1.00 90.12 79 THR A N 1
ATOM 595 C CA . THR A 1 79 ? 0.079 1.064 17.650 1.00 90.12 79 THR A CA 1
ATOM 596 C C . THR A 1 79 ? -0.555 0.289 18.798 1.00 90.12 79 THR A C 1
ATOM 598 O O . THR A 1 79 ? -1.449 -0.508 18.556 1.00 90.12 79 THR A O 1
ATOM 601 N N . SER A 1 80 ? -0.220 0.619 20.051 1.00 92.88 80 SER A N 1
ATOM 602 C CA . SER A 1 80 ? -0.804 -0.050 21.223 1.00 92.88 80 SER A CA 1
ATOM 603 C C . SER A 1 80 ? -2.331 0.076 21.283 1.00 92.88 80 SER A C 1
ATOM 605 O O . SER A 1 80 ? -3.010 -0.876 21.650 1.00 92.88 80 SER A O 1
ATOM 607 N N . THR A 1 81 ? -2.885 1.228 20.892 1.00 94.44 81 THR A N 1
ATOM 608 C CA . THR A 1 81 ? -4.341 1.441 20.852 1.00 94.44 81 THR A CA 1
ATOM 609 C C . THR A 1 81 ? -4.995 0.642 19.725 1.00 94.44 81 THR A C 1
ATOM 611 O O . THR A 1 81 ? -6.030 0.016 19.943 1.00 94.44 81 THR A O 1
ATOM 614 N N . LYS A 1 82 ? -4.390 0.632 18.530 1.00 92.62 82 LYS A N 1
ATOM 615 C CA . LYS A 1 82 ? -4.835 -0.180 17.387 1.00 92.62 82 LYS A CA 1
ATOM 616 C C . LYS A 1 82 ? -4.856 -1.671 17.750 1.00 92.62 82 LYS A C 1
ATOM 618 O O . LYS A 1 82 ? -5.864 -2.332 17.519 1.00 92.62 82 LYS A O 1
ATOM 623 N N . ASP A 1 83 ? -3.787 -2.168 18.368 1.00 91.75 83 ASP A N 1
ATOM 624 C CA . ASP A 1 83 ? -3.652 -3.579 18.741 1.00 91.75 83 ASP A CA 1
ATOM 625 C C . ASP A 1 83 ? -4.660 -3.962 19.837 1.00 91.75 83 ASP A C 1
ATOM 627 O O . ASP A 1 83 ? -5.313 -5.000 19.749 1.00 91.75 83 ASP A O 1
ATOM 631 N N . ALA A 1 84 ? -4.870 -3.091 20.833 1.00 94.25 84 ALA A N 1
ATOM 632 C CA . ALA A 1 84 ? -5.891 -3.300 21.860 1.00 94.25 84 ALA A CA 1
ATOM 633 C C . ALA A 1 84 ? -7.309 -3.375 21.266 1.00 94.25 84 ALA A C 1
ATOM 635 O O . ALA A 1 84 ? -8.091 -4.243 21.652 1.00 94.25 84 ALA A O 1
ATOM 636 N N . LEU A 1 85 ? -7.642 -2.507 20.301 1.00 93.62 85 LEU A N 1
ATOM 637 C CA . LEU A 1 85 ? -8.923 -2.566 19.589 1.00 93.62 85 LEU A CA 1
ATOM 638 C C . LEU A 1 85 ? -9.081 -3.879 18.814 1.00 93.62 85 LEU A C 1
ATOM 640 O O . LEU A 1 85 ? -10.146 -4.488 18.874 1.00 93.62 85 LEU A O 1
ATOM 644 N N . GLN A 1 86 ? -8.033 -4.334 18.126 1.00 92.56 86 GLN A N 1
ATOM 645 C CA . GLN A 1 86 ? -8.066 -5.587 17.375 1.00 92.56 86 GLN A CA 1
ATOM 646 C C . GLN A 1 86 ? -8.278 -6.801 18.293 1.00 92.56 86 GLN A C 1
ATOM 648 O O . GLN A 1 86 ? -9.083 -7.673 17.972 1.00 92.56 86 GLN A O 1
ATOM 653 N N . LEU A 1 87 ? -7.621 -6.831 19.460 1.00 93.75 87 LEU A N 1
ATOM 654 C CA . LEU A 1 87 ? -7.800 -7.889 20.462 1.00 93.75 87 LEU A CA 1
ATOM 655 C C . LEU A 1 87 ? -9.224 -7.924 21.028 1.00 93.75 87 LEU A C 1
ATOM 657 O O . LEU A 1 87 ? -9.790 -9.000 21.198 1.00 93.75 87 LEU A O 1
ATOM 661 N N . LEU A 1 88 ? -9.805 -6.757 21.317 1.00 95.56 88 LEU A N 1
ATOM 662 C CA . LEU A 1 88 ? -11.151 -6.659 21.885 1.00 95.56 88 LEU A CA 1
ATOM 663 C C . LEU A 1 88 ? -12.252 -6.992 20.871 1.00 95.56 88 LEU A C 1
ATOM 665 O O . LEU A 1 88 ? -13.278 -7.551 21.251 1.00 95.56 88 LEU A O 1
ATOM 669 N N . LEU A 1 89 ? -12.068 -6.621 19.601 1.00 94.94 89 LEU A N 1
ATOM 670 C CA . LEU A 1 89 ? -13.068 -6.823 18.547 1.00 94.94 89 LEU A CA 1
ATOM 671 C C . LEU A 1 89 ? -12.944 -8.183 17.849 1.00 94.94 89 LEU A C 1
ATOM 673 O O . LEU A 1 89 ? -13.928 -8.672 17.299 1.00 94.94 89 LEU A O 1
ATOM 677 N N . GLY A 1 90 ? -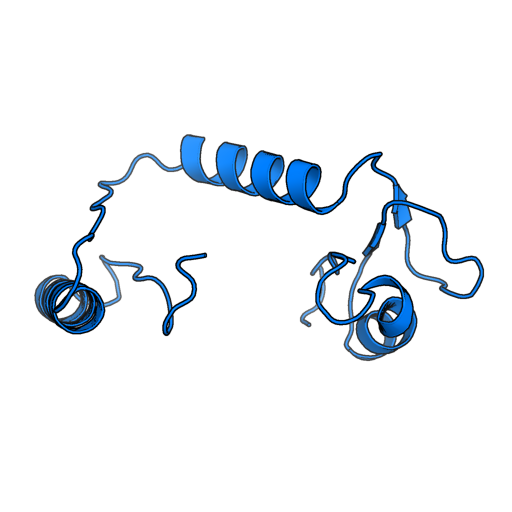11.761 -8.793 17.878 1.00 93.38 90 GLY A N 1
ATOM 678 C CA . GLY A 1 90 ? -11.483 -10.074 17.239 1.00 93.38 90 GLY A CA 1
ATOM 679 C C . GLY A 1 90 ? -11.250 -9.979 15.720 1.00 93.38 90 GLY A C 1
ATOM 680 O O . GLY A 1 90 ? -11.708 -9.038 15.060 1.00 93.38 90 GLY A O 1
ATOM 681 N N . PRO A 1 91 ? -10.541 -10.966 15.140 1.00 86.56 91 PRO A N 1
ATOM 682 C CA . PRO A 1 91 ? -10.086 -10.933 13.746 1.00 86.56 91 PRO A CA 1
ATOM 683 C C . PRO A 1 91 ? -11.223 -11.035 12.721 1.00 86.56 91 PRO A C 1
ATOM 685 O O . PRO A 1 91 ? -11.114 -10.471 11.637 1.00 86.56 91 PRO A O 1
ATOM 688 N N . ASP A 1 92 ? -12.336 -11.683 13.070 1.00 89.00 92 ASP A N 1
ATOM 689 C CA . ASP A 1 92 ? -13.483 -11.846 12.164 1.00 89.00 92 ASP A CA 1
ATOM 690 C C . ASP A 1 92 ? -14.286 -10.548 11.982 1.00 89.00 92 ASP A C 1
ATOM 692 O O . ASP A 1 92 ? -15.057 -10.405 11.035 1.00 89.00 92 ASP A O 1
ATOM 696 N N . THR A 1 93 ? -14.128 -9.596 12.908 1.00 89.50 93 THR A N 1
ATOM 697 C CA . THR A 1 93 ? -14.895 -8.340 12.931 1.00 89.50 93 THR A CA 1
ATOM 698 C C . THR A 1 93 ? -14.026 -7.122 12.627 1.00 89.50 93 THR A C 1
ATOM 700 O O . THR A 1 93 ? -14.532 -6.114 12.126 1.00 89.50 93 THR A O 1
ATOM 703 N N . CYS A 1 94 ? -12.725 -7.181 12.926 1.00 91.94 94 CYS A N 1
ATOM 704 C CA . CYS A 1 94 ? -11.826 -6.040 12.831 1.00 91.94 94 CYS A CA 1
ATOM 705 C C . CYS A 1 94 ? -10.616 -6.329 11.941 1.00 91.94 94 CYS A C 1
ATOM 707 O O . CYS A 1 94 ? -9.699 -7.061 12.313 1.00 91.94 94 CYS A O 1
ATOM 709 N N . LEU A 1 95 ? -10.582 -5.650 10.793 1.00 92.12 95 LEU A N 1
ATOM 710 C CA . LEU A 1 95 ? -9.359 -5.453 10.027 1.00 92.12 95 LEU A CA 1
ATOM 711 C C . LEU A 1 95 ? -8.589 -4.265 10.620 1.00 92.12 95 LEU A C 1
ATOM 713 O O . LEU A 1 95 ? -9.116 -3.151 10.677 1.00 92.12 95 LEU A O 1
ATOM 717 N N . ALA A 1 96 ? -7.343 -4.496 11.024 1.00 90.88 96 ALA A N 1
ATOM 718 C CA . ALA A 1 96 ? -6.428 -3.461 11.492 1.00 90.88 96 ALA A CA 1
ATOM 719 C C . ALA A 1 96 ? -5.256 -3.305 10.517 1.00 90.88 96 ALA A C 1
ATOM 721 O O . ALA A 1 96 ? -4.830 -4.271 9.888 1.00 90.88 96 ALA A O 1
ATOM 722 N N . THR A 1 97 ? -4.725 -2.086 10.400 1.00 87.12 97 THR A N 1
ATOM 723 C CA . THR A 1 97 ? -3.516 -1.809 9.612 1.00 87.12 97 THR A CA 1
ATOM 724 C C . THR A 1 97 ? -2.357 -2.667 10.109 1.00 87.12 97 THR A C 1
ATOM 726 O O . THR A 1 97 ? -2.056 -2.647 11.305 1.00 87.12 97 THR A O 1
ATOM 729 N N . ASP A 1 98 ? -1.681 -3.382 9.214 1.00 81.81 98 ASP A N 1
ATOM 730 C CA . ASP A 1 98 ? -0.495 -4.152 9.583 1.00 81.81 98 ASP A CA 1
ATOM 731 C C . ASP A 1 98 ? 0.704 -3.226 9.862 1.00 81.81 98 ASP A C 1
ATOM 733 O O . ASP A 1 98 ? 0.866 -2.177 9.232 1.00 81.81 98 ASP A O 1
ATOM 737 N N . GLY A 1 99 ? 1.520 -3.580 10.854 1.00 79.50 99 GLY A N 1
ATOM 738 C CA . GLY A 1 99 ? 2.704 -2.818 11.252 1.00 79.50 99 GLY A CA 1
ATOM 739 C C . GLY A 1 99 ? 2.459 -1.306 11.393 1.00 79.50 99 GLY A C 1
ATOM 740 O O . GLY A 1 99 ? 1.603 -0.868 12.173 1.00 79.50 99 GLY A O 1
ATOM 741 N N . ASN A 1 100 ? 3.245 -0.523 10.641 1.00 74.69 100 ASN A N 1
ATOM 742 C CA . ASN A 1 100 ? 3.235 0.944 10.619 1.00 74.69 100 ASN A CA 1
ATOM 743 C C . ASN A 1 100 ? 2.964 1.510 9.208 1.00 74.69 100 ASN A C 1
ATOM 745 O O . ASN A 1 100 ? 3.562 2.508 8.817 1.00 74.69 100 ASN A O 1
ATOM 749 N N . PHE A 1 101 ? 2.086 0.881 8.422 1.00 77.75 101 PHE A N 1
ATOM 750 C CA . PHE A 1 101 ? 1.649 1.431 7.130 1.00 77.75 101 PHE A CA 1
ATOM 751 C C . PHE A 1 101 ? 0.672 2.611 7.328 1.00 77.75 101 PHE A C 1
ATOM 753 O O . PHE A 1 101 ? -0.524 2.492 7.071 1.00 77.75 101 PHE A O 1
ATOM 760 N N . ASN A 1 102 ? 1.168 3.734 7.861 1.00 72.88 102 ASN A N 1
ATOM 761 C CA . ASN A 1 102 ? 0.390 4.936 8.200 1.00 72.88 102 ASN A CA 1
ATOM 762 C C . ASN A 1 102 ? 0.866 6.220 7.495 1.00 72.88 102 ASN A C 1
ATOM 764 O O . ASN A 1 102 ? 0.490 7.312 7.928 1.00 72.88 102 ASN A O 1
ATOM 768 N N . ASN A 1 103 ? 1.656 6.063 6.431 1.00 64.12 103 ASN A N 1
ATOM 769 C CA . ASN A 1 103 ? 2.221 7.137 5.615 1.00 64.12 103 ASN A CA 1
ATOM 770 C C . ASN A 1 103 ? 1.554 7.194 4.242 1.00 64.12 103 ASN A C 1
ATOM 772 O O . ASN A 1 103 ? 1.171 6.110 3.744 1.00 64.12 103 ASN A O 1
#

Secondary structure (DSSP, 8-state):
--TTPEEE--BSSSBGGGGHHHHHHTT-SEEEESS--TT--S-EEE-S-HHHHHHHHHHHHHHH--S------SSS-HHHHHHHHHHHH-TTT-----TT---

Sequence (103 aa):
MESGEMFVAVRAERDGHDFIRDAARLGASSAMVDHFVAESDLPQLRTPDVGEAFLRIAHMHRSNFKGKIVGVTGSCGKTSTKDALQLLLGPDTCLATDGNFNN

InterPro domains:
  IPR035911 MurE/MurF, N-terminal [SSF63418] (2-63)
  IPR036565 Mur-like, catalytic domain superfamily [G3DSA:3.40.1190.10] (49-103)
  IPR036565 Mur-like, catalytic domain superfamily [SSF53623] (57-102)
  IPR051046 MurCDEF Family: Cell Wall and Coenzyme F430 Synthesis [PTHR43024] (1-103)

Radius of gyration: 17.11 Å; chains: 1; bounding box: 34×26×45 Å

pLDDT: mean 92.69, std 5.89, range [64.12, 98.31]

Organism: NCBI:txid408172